Protein AF-A0A1F6XBP3-F1 (afdb_monomer_lite)

Organism: NCBI:txid1801783

pLDDT: mean 70.2, std 13.58, range [42.59, 96.44]

Foldseek 3Di:
DDPPPPPPPDPVVVVVVVVCVVVVVVVVVPPPPPPPPPPPDDPVLVVQCVVVVNPDPDSVVSVVVVVVVVVVVVVVVVCVVVVPPPPPPPDPPPPVPPDPPVPDD

Sequence (105 aa):
MDEGIKVGGNEEIEAALKEFKAKSAIEQLRPVVKTKVASDLPKMVQLVVKFSGGYIKDEKQANYVLFGLVILMFALTFFFLFKGSNKTKPLPIDLEHIDQRQFVR

Structure (mmCIF, N/CA/C/O backbone):
data_AF-A0A1F6XBP3-F1
#
_entry.id   AF-A0A1F6XBP3-F1
#
loop_
_atom_site.group_PDB
_atom_site.id
_atom_site.type_symbol
_atom_site.label_atom_id
_atom_site.label_alt_id
_atom_site.label_comp_id
_atom_site.label_asym_id
_atom_site.label_entity_id
_atom_site.label_seq_id
_atom_site.pdbx_PDB_ins_code
_atom_site.Cartn_x
_atom_site.Cartn_y
_atom_site.Cartn_z
_atom_site.occupancy
_atom_site.B_iso_or_equiv
_atom_site.auth_seq_id
_atom_site.auth_comp_id
_atom_site.auth_asym_id
_atom_site.auth_atom_id
_atom_site.pdbx_PDB_model_num
ATOM 1 N N . MET A 1 1 ? 6.485 -15.938 53.283 1.00 42.59 1 MET A N 1
ATOM 2 C CA . MET A 1 1 ? 5.309 -15.157 53.705 1.00 42.59 1 MET A CA 1
ATOM 3 C C . MET A 1 1 ? 4.347 -15.174 52.533 1.00 42.59 1 MET A C 1
ATOM 5 O O . MET A 1 1 ? 4.527 -14.379 51.624 1.00 42.59 1 MET A O 1
ATOM 9 N N . ASP A 1 2 ? 3.413 -16.125 52.516 1.00 51.22 2 ASP A N 1
ATOM 10 C CA . ASP A 1 2 ? 2.361 -16.227 51.497 1.00 51.22 2 ASP A CA 1
ATOM 11 C C . ASP A 1 2 ? 1.020 -15.998 52.190 1.00 51.22 2 ASP A C 1
ATOM 13 O O . ASP A 1 2 ? 0.338 -16.927 52.623 1.00 51.22 2 ASP A O 1
ATOM 17 N N . GLU A 1 3 ? 0.673 -14.727 52.364 1.00 53.50 3 GLU A N 1
ATOM 18 C CA . GLU A 1 3 ? -0.633 -14.332 52.879 1.00 53.50 3 GLU A CA 1
ATOM 19 C C . GLU A 1 3 ? -1.643 -14.360 51.729 1.00 53.50 3 GLU A C 1
ATOM 21 O O . GLU A 1 3 ? -1.977 -13.349 51.114 1.00 53.50 3 GLU A O 1
ATOM 26 N N . GLY A 1 4 ? -2.121 -15.562 51.405 1.00 59.03 4 GLY A N 1
ATOM 27 C CA . GLY A 1 4 ? -3.319 -15.722 50.593 1.00 59.03 4 GLY A CA 1
ATOM 28 C C . GLY A 1 4 ? -4.519 -15.186 51.371 1.00 59.03 4 GLY A C 1
ATOM 29 O O . GLY A 1 4 ? -4.999 -15.846 52.293 1.00 59.03 4 GLY A O 1
ATOM 30 N N . ILE A 1 5 ? -4.991 -13.987 51.018 1.00 65.31 5 ILE A N 1
ATOM 31 C CA . ILE A 1 5 ? -6.200 -13.385 51.592 1.00 65.31 5 ILE A CA 1
ATOM 32 C C . ILE A 1 5 ? -7.354 -14.386 51.420 1.00 65.31 5 ILE A C 1
ATOM 34 O O . ILE A 1 5 ? -7.748 -14.713 50.300 1.00 65.31 5 ILE A O 1
ATOM 38 N N . LYS A 1 6 ? -7.881 -14.923 52.529 1.00 62.75 6 LYS A N 1
ATOM 39 C CA . LYS A 1 6 ? -9.032 -15.837 52.519 1.00 62.75 6 LYS A CA 1
ATOM 40 C C . LYS A 1 6 ? -10.301 -15.039 52.223 1.00 62.75 6 LYS A C 1
ATOM 42 O O . LYS A 1 6 ? -10.899 -14.457 53.117 1.00 62.75 6 LYS A O 1
ATOM 47 N N . VAL A 1 7 ? -10.692 -15.025 50.952 1.00 60.72 7 VAL A N 1
ATOM 48 C CA . VAL A 1 7 ? -11.882 -14.324 50.430 1.00 60.72 7 VAL A CA 1
ATOM 49 C C . VAL A 1 7 ? -13.172 -15.173 50.523 1.00 60.72 7 VAL A C 1
ATOM 51 O O . VAL A 1 7 ? -14.267 -14.659 50.329 1.00 60.72 7 VAL A O 1
ATOM 54 N N . GLY A 1 8 ? -13.071 -16.467 50.847 1.00 59.88 8 GLY A N 1
ATOM 55 C CA . GLY A 1 8 ? -14.140 -17.467 50.662 1.00 59.88 8 GLY A CA 1
ATOM 56 C C . GLY A 1 8 ? -15.232 -17.549 51.736 1.00 59.88 8 GLY A C 1
ATOM 57 O O . GLY A 1 8 ? -15.584 -18.652 52.140 1.00 59.88 8 GLY A O 1
ATOM 58 N N . GLY A 1 9 ? -15.729 -16.422 52.245 1.00 64.62 9 GLY A N 1
ATOM 59 C CA . GLY A 1 9 ? -16.840 -16.409 53.215 1.00 64.62 9 GLY A CA 1
ATOM 60 C C . GLY A 1 9 ? -17.935 -15.386 52.924 1.00 64.62 9 GLY A C 1
ATOM 61 O O . GLY A 1 9 ? -18.956 -15.375 53.606 1.00 64.62 9 GLY A O 1
ATOM 62 N N . ASN A 1 10 ? -17.727 -14.527 51.924 1.00 72.81 10 ASN A N 1
ATOM 63 C CA . ASN A 1 10 ? -18.548 -13.347 51.700 1.00 72.81 10 ASN A CA 1
ATOM 64 C C . ASN A 1 10 ? -19.151 -13.455 50.297 1.00 72.81 10 ASN A C 1
ATOM 66 O O . ASN A 1 10 ? -18.467 -13.191 49.305 1.00 72.81 10 ASN A O 1
ATOM 70 N N . GLU A 1 11 ? -20.423 -13.844 50.217 1.00 78.75 11 GLU A N 1
ATOM 71 C CA . GLU A 1 11 ? -21.137 -14.090 48.953 1.00 78.75 11 GLU A CA 1
ATOM 72 C C . GLU A 1 11 ? -21.066 -12.887 47.994 1.00 78.75 11 GLU A C 1
ATOM 74 O O . GLU A 1 11 ? -20.911 -13.043 46.782 1.00 78.75 11 GLU A O 1
ATOM 79 N N . GLU A 1 12 ? -21.081 -11.672 48.543 1.00 79.06 12 GLU A N 1
ATOM 80 C CA . GLU A 1 12 ? -20.965 -10.423 47.787 1.00 79.06 12 GLU A CA 1
ATOM 81 C C . GLU A 1 12 ? -19.597 -10.255 47.104 1.00 79.06 12 GLU A C 1
ATOM 83 O O . GLU A 1 12 ? -19.523 -9.750 45.982 1.00 79.06 12 GLU A O 1
ATOM 88 N N . ILE A 1 13 ? -18.505 -10.702 47.736 1.00 82.12 13 ILE A N 1
ATOM 89 C CA . ILE A 1 13 ? -17.152 -10.571 47.171 1.00 82.12 13 ILE A CA 1
ATOM 90 C C . ILE A 1 13 ? -16.950 -11.590 46.051 1.00 82.12 13 ILE A C 1
ATOM 92 O O . ILE A 1 13 ? -16.340 -11.277 45.028 1.00 82.12 13 ILE A O 1
ATOM 96 N N . GLU A 1 14 ? -17.496 -12.794 46.202 1.00 81.38 14 GLU A N 1
ATOM 97 C CA . GLU A 1 14 ? -17.466 -13.804 45.145 1.00 81.38 14 GLU A CA 1
ATOM 98 C C . GLU A 1 14 ? -18.309 -13.379 43.938 1.00 81.38 14 GLU A C 1
ATOM 100 O O . GLU A 1 14 ? -17.869 -13.530 42.792 1.00 81.38 14 GLU A O 1
ATOM 105 N N . ALA A 1 15 ? -19.476 -12.772 44.182 1.00 86.44 15 ALA A N 1
ATOM 106 C CA . ALA A 1 15 ? -20.312 -12.185 43.142 1.00 86.44 15 ALA A CA 1
ATOM 107 C C . ALA A 1 15 ? -19.586 -11.045 42.409 1.00 86.44 15 ALA A C 1
ATOM 109 O O . ALA A 1 15 ? -19.507 -11.066 41.178 1.00 86.44 15 ALA A O 1
ATOM 110 N N . ALA A 1 16 ? -18.968 -10.116 43.145 1.00 83.81 16 ALA A N 1
ATOM 111 C CA . ALA A 1 16 ? -18.191 -9.018 42.573 1.00 83.81 16 ALA A CA 1
ATOM 112 C C . ALA A 1 16 ? -16.966 -9.517 41.786 1.00 83.81 16 ALA A C 1
ATOM 114 O O . ALA A 1 16 ? -16.682 -9.021 40.695 1.00 83.81 16 ALA A O 1
ATOM 115 N N . LEU A 1 17 ? -16.261 -10.541 42.279 1.00 82.56 17 LEU A N 1
ATOM 116 C CA . LEU A 1 17 ? -15.106 -11.126 41.595 1.00 82.56 17 LEU A CA 1
ATOM 117 C C . LEU A 1 17 ? -15.519 -11.847 40.305 1.00 82.56 17 LEU A C 1
ATOM 119 O O . LEU A 1 17 ? -14.817 -11.768 39.293 1.00 82.56 17 LEU A O 1
ATOM 123 N N . LYS A 1 18 ? -16.667 -12.532 40.317 1.00 84.75 18 LYS A N 1
ATOM 124 C CA . LYS A 1 18 ? -17.240 -13.190 39.138 1.00 84.75 18 LYS A CA 1
ATOM 125 C C . LYS A 1 18 ? -17.715 -12.170 38.105 1.00 84.75 18 LYS A C 1
ATOM 127 O O . LYS A 1 18 ? -17.417 -12.332 36.922 1.00 84.75 18 LYS A O 1
ATOM 132 N N . GLU A 1 19 ? -18.393 -11.108 38.535 1.00 83.19 19 GLU A N 1
ATOM 133 C CA . GLU A 1 19 ? -18.857 -10.034 37.654 1.00 83.19 19 GLU A CA 1
ATOM 134 C C . GLU A 1 19 ? -17.683 -9.246 37.055 1.00 83.19 19 GLU A C 1
ATOM 136 O O . GLU A 1 19 ? -17.676 -8.973 35.855 1.00 83.19 19 GLU A O 1
ATOM 141 N N . PHE A 1 20 ? -16.639 -8.969 37.841 1.00 84.56 20 PHE A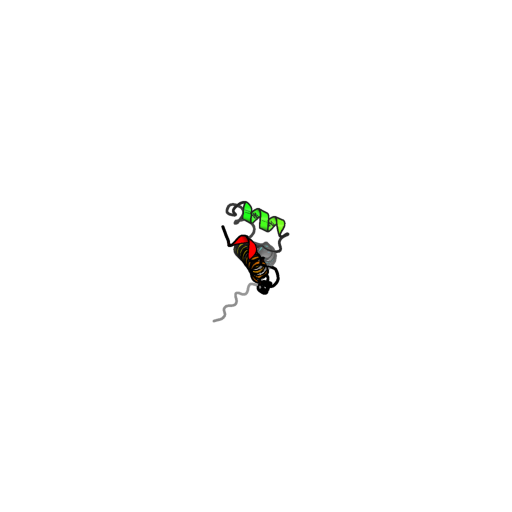 N 1
ATOM 142 C CA . PHE A 1 20 ? -15.420 -8.314 37.370 1.00 84.56 20 PHE A CA 1
ATOM 143 C C . PHE A 1 20 ? -14.653 -9.176 36.363 1.00 84.56 20 PHE A C 1
ATOM 145 O O . PHE A 1 20 ? -14.193 -8.667 35.343 1.00 84.56 20 PHE A O 1
ATOM 152 N N . LYS A 1 21 ? -14.551 -10.493 36.581 1.00 80.31 21 LYS A N 1
ATOM 153 C CA . LYS A 1 21 ? -13.945 -11.417 35.604 1.00 80.31 21 LYS A CA 1
ATOM 154 C C . LYS A 1 21 ? -14.772 -11.517 34.321 1.00 80.31 21 LYS A C 1
ATOM 156 O O . LYS A 1 21 ? -14.205 -11.477 33.234 1.00 80.31 21 LYS A O 1
ATOM 161 N N . ALA A 1 22 ? -16.099 -11.594 34.429 1.00 79.06 22 ALA A N 1
ATOM 162 C CA . ALA A 1 22 ? -16.986 -11.639 33.268 1.00 79.06 22 ALA A CA 1
ATOM 163 C C . ALA A 1 22 ? -16.932 -10.332 32.457 1.00 79.06 22 ALA A C 1
ATOM 165 O O . ALA A 1 22 ? -16.783 -10.373 31.238 1.00 79.06 22 ALA A O 1
ATOM 166 N N . LYS A 1 23 ? -16.987 -9.168 33.118 1.00 77.06 23 LYS A N 1
ATOM 167 C CA . LYS A 1 23 ? -16.891 -7.861 32.455 1.00 77.06 23 LYS A CA 1
ATOM 168 C C . LYS A 1 23 ? -15.494 -7.590 31.905 1.00 77.06 23 LYS A C 1
ATOM 170 O O . LYS A 1 23 ? -15.404 -7.147 30.771 1.00 77.06 23 LYS A O 1
ATOM 175 N N . SER A 1 24 ? -14.420 -7.922 32.625 1.00 73.44 24 SER A N 1
ATOM 176 C CA . SER A 1 24 ? -13.048 -7.718 32.132 1.00 73.44 24 SER A CA 1
ATOM 177 C C . SER A 1 24 ? -12.695 -8.636 30.961 1.00 73.44 24 SER A C 1
ATOM 179 O O . SER A 1 24 ? -12.056 -8.173 30.025 1.00 73.44 24 SER A O 1
ATOM 181 N N . ALA A 1 25 ? -13.173 -9.885 30.928 1.00 68.94 25 ALA A N 1
ATOM 182 C CA . ALA A 1 25 ? -13.015 -10.752 29.757 1.00 68.94 25 ALA A CA 1
ATOM 183 C C . ALA A 1 25 ? -13.787 -10.211 28.538 1.00 68.94 25 ALA A C 1
ATOM 185 O O . ALA A 1 25 ? -13.257 -10.189 27.429 1.00 68.94 25 ALA A O 1
ATOM 186 N N . ILE A 1 26 ? -15.014 -9.710 28.738 1.00 61.69 26 ILE A N 1
ATOM 187 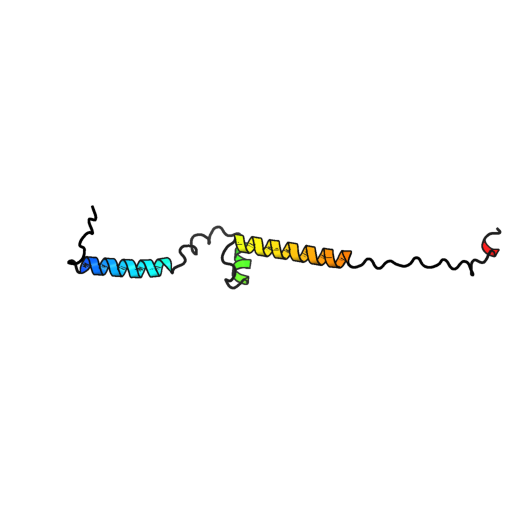C CA . ILE A 1 26 ? -15.823 -9.087 27.676 1.00 61.69 26 ILE A CA 1
ATOM 188 C C . ILE A 1 26 ? -15.214 -7.749 27.219 1.00 61.69 26 ILE A C 1
ATOM 190 O O . ILE A 1 26 ? -15.286 -7.412 26.040 1.00 61.69 26 ILE A O 1
ATOM 194 N N . GLU A 1 27 ? -14.590 -6.993 28.119 1.00 60.09 27 GLU A N 1
ATOM 195 C CA . GLU A 1 27 ? -13.969 -5.695 27.841 1.00 60.09 27 GLU A CA 1
ATOM 196 C C . GLU A 1 27 ? -12.548 -5.819 27.267 1.00 60.09 27 GLU A C 1
ATOM 198 O O . GLU A 1 27 ? -12.148 -4.970 26.482 1.00 60.09 27 GLU A O 1
ATOM 203 N N . GLN A 1 28 ? -11.831 -6.918 27.535 1.00 55.56 28 GLN A N 1
ATOM 204 C CA . GLN A 1 28 ? -10.597 -7.305 26.832 1.00 55.56 28 GLN A CA 1
ATOM 205 C C . GLN A 1 28 ? -10.869 -7.922 25.448 1.00 55.56 28 GLN A C 1
ATOM 207 O O . GLN A 1 28 ? -10.036 -7.811 24.550 1.00 55.56 28 GLN A O 1
ATOM 212 N N . LEU A 1 29 ? -12.043 -8.538 25.245 1.00 54.22 29 LEU A N 1
ATOM 213 C CA . LEU A 1 29 ? -12.542 -8.958 23.926 1.00 54.22 29 LEU A CA 1
ATOM 214 C C . LEU A 1 29 ? -13.129 -7.792 23.116 1.00 54.22 29 LEU A C 1
ATOM 216 O O . LEU A 1 29 ? -13.198 -7.864 21.886 1.00 54.22 29 LEU A O 1
ATOM 220 N N . ARG A 1 30 ? -13.532 -6.695 23.772 1.00 49.75 30 ARG A N 1
ATOM 221 C CA . ARG A 1 30 ? -13.764 -5.427 23.080 1.00 49.75 30 ARG A CA 1
ATOM 222 C C . ARG A 1 30 ? -12.397 -4.892 22.664 1.00 49.75 30 ARG A C 1
ATOM 224 O O . ARG A 1 30 ? -11.521 -4.735 23.505 1.00 49.75 30 ARG A O 1
ATOM 231 N N . PRO A 1 31 ? -12.176 -4.583 21.381 1.00 49.22 31 PRO A N 1
ATOM 232 C CA . PRO A 1 31 ? -10.938 -3.954 20.971 1.00 49.22 31 PRO A CA 1
ATOM 23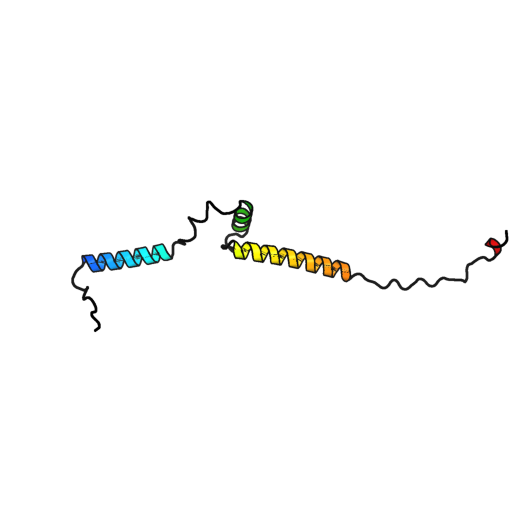3 C C . PRO A 1 31 ? -10.902 -2.548 21.582 1.00 49.22 31 PRO A C 1
ATOM 235 O O . PRO A 1 31 ? -11.413 -1.598 20.993 1.00 49.22 31 PRO A O 1
ATOM 238 N N . VAL A 1 32 ? -10.258 -2.402 22.742 1.00 49.50 32 VAL A N 1
ATOM 239 C CA . VAL A 1 32 ? -9.964 -1.116 23.408 1.00 49.50 32 VAL A CA 1
ATOM 240 C C . VAL A 1 32 ? -9.071 -0.212 22.531 1.00 49.50 32 VAL A C 1
ATOM 242 O O . VAL A 1 32 ? -8.828 0.947 22.844 1.00 49.50 32 VAL A O 1
ATOM 245 N N . VAL A 1 33 ? -8.663 -0.682 21.349 1.00 48.91 33 VAL A N 1
ATOM 246 C CA . VAL A 1 33 ? -7.961 0.103 20.326 1.00 48.91 33 VAL A CA 1
ATOM 247 C C . VAL A 1 33 ? -8.908 0.796 19.327 1.00 48.91 33 VAL A C 1
ATOM 249 O O . VAL A 1 33 ? -8.486 1.713 18.629 1.00 48.91 33 VAL A O 1
ATOM 252 N N . LYS A 1 34 ? -10.201 0.448 19.231 1.00 50.09 34 LYS A N 1
ATOM 253 C CA . LYS A 1 34 ? -11.011 0.876 18.066 1.00 50.09 34 LYS A CA 1
ATOM 254 C C . LYS A 1 34 ? -11.791 2.192 18.194 1.00 50.09 34 LYS A C 1
ATOM 256 O O . LYS A 1 34 ? -12.575 2.489 17.296 1.00 50.09 34 LYS A O 1
ATOM 261 N N . THR A 1 35 ? -11.581 3.001 19.236 1.00 44.12 35 THR A N 1
ATOM 262 C CA . THR A 1 35 ? -12.409 4.220 19.411 1.00 44.12 35 THR A CA 1
ATOM 263 C C . THR A 1 35 ? -11.655 5.505 19.754 1.00 44.12 35 THR A C 1
ATOM 265 O O . THR A 1 35 ? -12.235 6.578 19.635 1.00 44.12 35 THR A O 1
ATOM 268 N N . LYS A 1 36 ? -10.359 5.460 20.091 1.00 43.00 36 LYS A N 1
ATOM 269 C CA . LYS A 1 36 ? -9.537 6.687 20.203 1.00 43.00 36 LYS A CA 1
ATOM 270 C C . LYS A 1 36 ? -8.744 7.025 18.943 1.00 43.00 36 LYS A C 1
ATOM 272 O O . LYS A 1 36 ? -8.232 8.127 18.837 1.00 43.00 36 LYS A O 1
ATOM 277 N N . VAL A 1 37 ? -8.707 6.120 17.968 1.00 48.59 37 VAL A N 1
ATOM 278 C CA . VAL A 1 37 ? -8.047 6.323 16.672 1.00 48.59 37 VAL A CA 1
ATOM 279 C C . VAL A 1 37 ? -9.114 6.499 15.589 1.00 48.59 37 VAL A C 1
ATOM 281 O O . VAL A 1 37 ? -9.128 5.800 14.592 1.00 48.59 37 VAL A O 1
ATOM 284 N N . ALA A 1 38 ? -10.115 7.345 15.818 1.00 49.22 38 ALA A N 1
ATOM 285 C CA . ALA A 1 38 ? -11.080 7.726 14.778 1.00 49.22 38 ALA A CA 1
ATOM 286 C C . ALA A 1 38 ? -10.950 9.207 14.398 1.00 49.22 38 ALA A C 1
ATOM 288 O O . ALA A 1 38 ? -11.394 9.592 13.320 1.00 49.22 38 ALA A O 1
ATOM 289 N N . SER A 1 39 ? -10.313 10.018 15.249 1.00 51.44 39 SER A N 1
ATOM 290 C CA . SER A 1 39 ? -10.107 11.450 15.023 1.00 51.44 39 SER A CA 1
ATOM 291 C C . SER A 1 39 ? -8.789 11.796 14.326 1.00 51.44 39 SER A C 1
ATOM 293 O O . SER A 1 39 ? -8.717 12.872 13.748 1.00 51.44 39 SER A O 1
ATOM 295 N N . ASP A 1 40 ? -7.791 10.900 14.331 1.00 56.59 40 ASP A N 1
ATOM 296 C CA . ASP A 1 40 ? -6.434 11.196 13.829 1.00 56.59 40 ASP A CA 1
ATOM 297 C C . ASP A 1 40 ? -6.021 10.437 12.556 1.00 56.59 40 ASP A C 1
ATOM 299 O O . ASP A 1 40 ? -4.902 10.617 12.082 1.00 56.59 40 ASP A O 1
ATOM 303 N N . LEU A 1 41 ? -6.886 9.609 11.950 1.00 60.84 41 LEU A N 1
ATOM 304 C CA . LEU A 1 41 ? -6.520 8.985 10.671 1.00 60.84 41 LEU A CA 1
ATOM 305 C C . LEU A 1 41 ? -6.700 9.966 9.504 1.00 60.84 41 LEU A C 1
ATOM 307 O O . LEU A 1 41 ? -7.809 10.471 9.294 1.00 60.84 41 LEU A O 1
ATOM 311 N N . PRO A 1 42 ? -5.676 10.149 8.652 1.00 70.62 42 PRO A N 1
ATOM 312 C CA . PRO A 1 42 ? -5.833 10.820 7.370 1.00 70.62 42 PRO A CA 1
ATOM 313 C C . PRO A 1 42 ? -6.903 10.112 6.525 1.00 70.62 42 PRO A C 1
ATOM 315 O O . PRO A 1 42 ? -6.903 8.884 6.397 1.00 70.62 42 PRO A O 1
ATOM 318 N N . LYS A 1 43 ? -7.804 10.883 5.899 1.00 73.81 43 LYS A N 1
ATOM 319 C CA . LYS A 1 43 ? -8.961 10.379 5.124 1.00 73.81 43 LYS A CA 1
ATOM 320 C C . LYS A 1 43 ? -8.621 9.274 4.114 1.00 73.81 43 LYS A C 1
ATOM 322 O O . LYS A 1 43 ? -9.437 8.384 3.894 1.00 73.81 43 LYS A O 1
ATOM 327 N N . MET A 1 44 ? -7.428 9.310 3.517 1.00 68.62 44 MET A N 1
ATOM 328 C CA . MET A 1 44 ? -6.983 8.293 2.556 1.00 68.62 44 MET A CA 1
ATOM 329 C C . MET A 1 44 ? -6.726 6.934 3.215 1.00 68.62 44 MET A C 1
ATOM 331 O O . MET A 1 44 ? -7.162 5.909 2.697 1.00 68.62 44 MET A O 1
ATOM 335 N N . VAL A 1 45 ? -6.095 6.919 4.391 1.00 65.38 45 VAL A N 1
ATOM 336 C CA . VAL A 1 45 ? -5.799 5.689 5.143 1.00 65.38 45 VAL A CA 1
ATOM 337 C C . VAL A 1 45 ? -7.100 5.018 5.582 1.00 65.38 45 VAL A C 1
ATOM 339 O O . VAL A 1 45 ? -7.270 3.809 5.436 1.00 65.38 45 VAL A O 1
ATOM 342 N N . GLN A 1 46 ? -8.071 5.813 6.034 1.00 64.88 46 GLN A N 1
ATOM 343 C CA . GLN A 1 46 ? -9.386 5.313 6.432 1.00 64.88 46 GLN A CA 1
ATOM 344 C C . GLN A 1 46 ? -10.146 4.653 5.266 1.00 64.88 46 GLN A C 1
ATOM 346 O O . GLN A 1 46 ? -10.876 3.679 5.467 1.00 64.88 46 GLN A O 1
ATOM 351 N N . LEU A 1 47 ? -9.956 5.155 4.044 1.00 72.44 47 LEU A N 1
ATOM 352 C CA . LEU A 1 47 ? -10.565 4.610 2.833 1.00 72.44 47 LEU A CA 1
ATOM 353 C C . LEU A 1 47 ? -9.960 3.254 2.459 1.00 72.44 47 LEU A C 1
ATOM 355 O O . LEU A 1 47 ? -10.704 2.316 2.188 1.00 72.44 47 LEU A O 1
ATOM 359 N N . VAL A 1 48 ? -8.634 3.124 2.531 1.00 67.00 48 VAL A N 1
ATOM 360 C CA . VAL A 1 48 ? -7.924 1.863 2.261 1.00 67.00 48 VAL A CA 1
ATOM 361 C C . VAL A 1 48 ? -8.289 0.794 3.292 1.00 67.00 48 VAL A C 1
ATOM 363 O O . VAL A 1 48 ? -8.566 -0.344 2.920 1.00 67.00 48 VAL A O 1
ATOM 366 N N . VAL A 1 49 ? -8.391 1.157 4.574 1.00 64.94 49 VAL A N 1
ATOM 367 C CA . VAL A 1 49 ? -8.830 0.235 5.638 1.00 64.94 49 VAL A CA 1
ATOM 368 C C . VAL A 1 49 ? -10.269 -0.242 5.411 1.00 64.94 49 VAL A C 1
ATOM 370 O O . VAL A 1 49 ? -10.558 -1.429 5.576 1.00 64.94 49 VAL A O 1
ATOM 373 N N . LYS A 1 50 ? -11.177 0.652 4.989 1.00 68.19 50 LYS A N 1
ATOM 374 C CA . LYS A 1 50 ? -12.552 0.275 4.619 1.00 68.19 50 LYS A CA 1
ATOM 375 C C . LYS A 1 50 ? -12.588 -0.641 3.397 1.00 68.19 50 LYS A C 1
ATOM 377 O O . LYS A 1 50 ? -13.311 -1.633 3.412 1.00 68.19 50 LYS A O 1
ATOM 382 N N . PHE A 1 51 ? -11.812 -0.328 2.362 1.00 67.88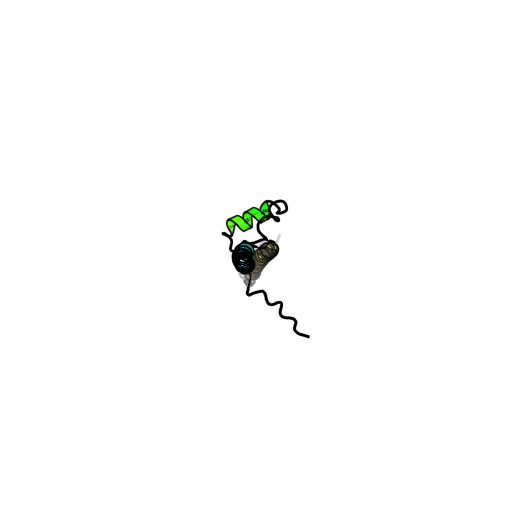 51 PHE A N 1
ATOM 383 C CA . PHE A 1 51 ? -11.793 -1.099 1.118 1.00 67.88 51 PHE A CA 1
ATOM 384 C C . PHE A 1 51 ? -11.119 -2.469 1.291 1.00 67.88 51 PHE A C 1
ATOM 386 O O . PHE A 1 51 ? -11.504 -3.436 0.645 1.00 67.88 51 PHE A O 1
ATOM 393 N N . SER A 1 52 ? -10.180 -2.586 2.235 1.00 63.94 52 SER A N 1
ATOM 394 C CA . SER A 1 52 ? -9.512 -3.839 2.605 1.00 63.94 52 SER A CA 1
ATOM 395 C C . SER A 1 52 ? -10.423 -4.834 3.351 1.00 63.94 52 SER A C 1
ATOM 397 O O . SER A 1 52 ? -9.956 -5.910 3.729 1.00 63.94 52 SER A O 1
ATOM 399 N N . GLY A 1 53 ? -11.690 -4.497 3.629 1.00 62.03 53 GLY A N 1
ATOM 400 C CA . GLY A 1 53 ? -12.647 -5.409 4.272 1.00 62.03 53 GLY A CA 1
ATOM 401 C C . GLY A 1 53 ? -12.269 -5.838 5.697 1.00 62.03 53 GLY A C 1
ATOM 402 O O . GLY A 1 53 ? -12.795 -6.822 6.206 1.00 62.03 53 GLY A O 1
ATOM 403 N N . GLY A 1 54 ? -11.350 -5.122 6.357 1.00 62.84 54 GLY A N 1
ATOM 404 C CA . GLY A 1 54 ? -10.872 -5.451 7.704 1.00 62.84 54 GLY A CA 1
ATOM 405 C C . GLY A 1 54 ? -9.688 -6.425 7.781 1.00 62.84 54 GLY A C 1
ATOM 406 O O . GLY A 1 54 ? -9.325 -6.799 8.898 1.00 62.84 54 GLY A O 1
ATOM 407 N N . TYR A 1 55 ? -9.068 -6.796 6.652 1.00 58.59 55 TYR A N 1
ATOM 408 C CA . TYR A 1 55 ? -7.825 -7.588 6.629 1.00 58.59 55 TYR A CA 1
ATOM 409 C C . TYR A 1 55 ? -6.593 -6.800 7.102 1.00 58.59 55 TYR A C 1
ATOM 411 O O . TYR A 1 55 ? -5.655 -7.390 7.628 1.00 58.59 55 TYR A O 1
ATOM 419 N N . ILE A 1 56 ? -6.605 -5.471 6.960 1.00 58.91 56 ILE A N 1
ATOM 420 C CA . ILE A 1 56 ? -5.509 -4.588 7.368 1.00 58.91 56 ILE A CA 1
ATOM 421 C C . ILE A 1 56 ? -6.062 -3.618 8.416 1.00 58.91 56 ILE A C 1
ATOM 423 O O . ILE A 1 56 ? -6.784 -2.676 8.090 1.00 58.91 56 ILE A O 1
ATOM 427 N N . LYS A 1 57 ? -5.791 -3.904 9.694 1.00 64.44 57 LYS A N 1
ATOM 428 C CA . LYS A 1 57 ? -6.290 -3.122 10.842 1.00 64.44 57 LYS A CA 1
ATOM 429 C C . LYS A 1 57 ? -5.306 -2.056 11.325 1.00 64.44 57 LYS A C 1
ATOM 431 O O . LYS A 1 57 ? -5.735 -1.134 12.011 1.00 64.44 57 LYS A O 1
ATOM 436 N N . ASP A 1 58 ? -4.039 -2.151 10.926 1.00 67.56 58 ASP A N 1
ATOM 437 C CA . ASP A 1 58 ? -2.967 -1.269 11.385 1.00 67.56 58 ASP A CA 1
ATOM 438 C C . ASP A 1 58 ? -2.447 -0.368 10.259 1.00 67.56 58 ASP A C 1
ATOM 440 O O . ASP A 1 58 ? -2.052 -0.832 9.188 1.00 67.56 58 ASP A O 1
ATOM 444 N N . GLU A 1 59 ? -2.389 0.938 10.527 1.00 63.44 59 GLU A N 1
ATOM 445 C CA . GLU A 1 59 ? -1.888 1.967 9.603 1.00 63.44 59 GLU A CA 1
ATOM 446 C C . GLU A 1 59 ? -0.463 1.669 9.114 1.00 63.44 59 GLU A C 1
ATOM 448 O O . GLU A 1 59 ? -0.156 1.824 7.931 1.00 63.44 59 GLU A O 1
ATOM 453 N N . LYS A 1 60 ? 0.399 1.159 10.004 1.00 74.19 60 LYS A N 1
ATOM 454 C CA . LYS A 1 60 ? 1.760 0.757 9.632 1.00 74.19 60 LYS A CA 1
ATOM 455 C C . LYS A 1 60 ? 1.738 -0.364 8.593 1.00 74.19 60 LYS A C 1
ATOM 457 O O . LYS A 1 60 ? 2.445 -0.262 7.596 1.00 74.19 60 LYS A O 1
ATOM 462 N N . GLN A 1 61 ? 0.905 -1.393 8.777 1.00 71.75 61 GLN A N 1
ATOM 463 C CA . GLN A 1 61 ? 0.780 -2.485 7.805 1.00 71.75 61 GLN A CA 1
ATOM 464 C C . GLN A 1 61 ? 0.230 -1.995 6.468 1.00 71.75 61 GLN A C 1
ATOM 466 O O . GLN A 1 61 ? 0.768 -2.373 5.432 1.00 71.75 61 GLN A O 1
ATOM 471 N N . ALA A 1 62 ? -0.781 -1.121 6.476 1.00 76.25 62 ALA A N 1
ATOM 472 C CA . ALA A 1 62 ? -1.314 -0.542 5.245 1.00 76.25 62 ALA A CA 1
ATOM 473 C C . ALA A 1 62 ? -0.225 0.190 4.450 1.00 76.25 62 ALA A C 1
ATOM 475 O O . ALA A 1 62 ? -0.114 -0.002 3.239 1.00 76.25 62 ALA A O 1
ATOM 476 N N . ASN A 1 63 ? 0.622 0.966 5.132 1.00 80.56 63 ASN A N 1
ATOM 477 C CA . ASN A 1 63 ? 1.709 1.685 4.480 1.00 80.56 63 ASN A CA 1
ATOM 478 C C . ASN A 1 63 ? 2.783 0.737 3.918 1.00 80.56 63 ASN A C 1
ATOM 480 O O . ASN A 1 63 ? 3.221 0.926 2.789 1.00 80.56 63 ASN A O 1
ATOM 484 N N . TYR A 1 64 ? 3.164 -0.324 4.643 1.00 86.81 64 TYR A N 1
ATOM 485 C CA . TYR A 1 64 ? 4.111 -1.327 4.130 1.00 86.81 64 TYR A CA 1
ATOM 486 C C . TYR A 1 64 ? 3.557 -2.108 2.936 1.00 86.81 64 TYR A C 1
ATOM 488 O O . TYR A 1 64 ? 4.287 -2.348 1.978 1.00 86.81 64 TYR A O 1
ATOM 496 N N . VAL A 1 65 ? 2.274 -2.478 2.964 1.00 86.06 65 VAL A N 1
ATOM 497 C CA . VAL A 1 65 ? 1.613 -3.170 1.847 1.00 86.06 65 VAL A CA 1
ATOM 498 C C . VAL A 1 65 ? 1.557 -2.264 0.619 1.00 86.06 65 VAL A C 1
ATOM 500 O O . VAL A 1 65 ? 1.896 -2.704 -0.478 1.00 86.06 65 VAL A O 1
ATOM 503 N N . LEU A 1 66 ? 1.198 -0.989 0.799 1.00 86.56 66 LEU A N 1
ATOM 504 C CA . LEU A 1 66 ? 1.185 -0.011 -0.288 1.00 86.56 66 LEU A CA 1
ATOM 505 C C . LEU A 1 66 ? 2.590 0.192 -0.867 1.00 86.56 66 LEU A C 1
ATOM 507 O O . LEU A 1 66 ? 2.767 0.167 -2.083 1.00 86.56 66 LEU A O 1
ATOM 511 N N . PHE A 1 67 ? 3.598 0.327 -0.006 1.00 91.50 67 PHE A N 1
ATOM 512 C CA . PHE A 1 67 ? 4.986 0.488 -0.430 1.00 91.50 67 PHE A CA 1
ATOM 513 C C . PHE A 1 67 ? 5.506 -0.756 -1.168 1.00 91.50 67 PHE A C 1
ATOM 515 O O . PHE A 1 67 ? 6.142 -0.637 -2.213 1.00 91.50 67 PHE A O 1
ATOM 522 N N . GLY A 1 68 ? 5.171 -1.955 -0.682 1.00 92.88 68 GLY A N 1
ATOM 523 C CA . GLY A 1 68 ? 5.498 -3.222 -1.336 1.00 92.88 68 GLY A CA 1
ATOM 524 C C . GLY A 1 68 ? 4.846 -3.364 -2.713 1.00 92.88 68 GLY A C 1
ATOM 525 O O . GLY A 1 68 ? 5.512 -3.772 -3.663 1.00 92.88 68 GLY A O 1
ATOM 526 N N . LEU A 1 69 ? 3.578 -2.961 -2.850 1.00 92.50 69 LEU A N 1
ATOM 527 C CA . LEU A 1 69 ? 2.873 -2.939 -4.134 1.00 92.50 69 LEU A CA 1
ATOM 528 C C . LEU A 1 69 ? 3.557 -1.994 -5.131 1.00 92.50 69 LEU A C 1
ATOM 530 O O . LEU A 1 69 ? 3.770 -2.368 -6.283 1.00 92.50 69 LEU A O 1
ATOM 534 N N . VAL A 1 70 ? 3.927 -0.789 -4.690 1.00 95.50 70 VAL A N 1
ATOM 535 C CA . VAL A 1 70 ? 4.621 0.196 -5.533 1.00 95.50 70 VAL A CA 1
ATOM 536 C C . VAL A 1 70 ? 5.965 -0.354 -6.008 1.00 95.50 70 VAL A C 1
ATOM 538 O O . VAL A 1 70 ? 6.235 -0.341 -7.208 1.00 95.50 70 VAL A O 1
ATOM 541 N N . ILE A 1 71 ? 6.783 -0.898 -5.100 1.00 96.44 71 ILE A N 1
ATOM 542 C CA . ILE A 1 71 ? 8.073 -1.508 -5.458 1.00 96.44 71 ILE A CA 1
ATOM 543 C C . ILE A 1 71 ? 7.875 -2.645 -6.463 1.00 96.44 71 ILE A C 1
ATOM 545 O O . ILE A 1 71 ? 8.605 -2.723 -7.450 1.00 96.44 71 ILE A O 1
ATOM 549 N N . LEU A 1 72 ? 6.875 -3.505 -6.253 1.00 95.62 72 LEU A N 1
ATOM 550 C CA . LEU A 1 72 ? 6.579 -4.615 -7.155 1.00 95.62 72 LEU A CA 1
ATOM 551 C C . LEU A 1 72 ? 6.200 -4.124 -8.561 1.00 95.62 72 LEU A C 1
ATOM 553 O O . LEU A 1 72 ? 6.702 -4.654 -9.550 1.00 95.62 72 LEU A O 1
ATOM 557 N N . MET A 1 73 ? 5.363 -3.088 -8.665 1.00 95.25 73 MET A N 1
ATOM 558 C CA . MET A 1 73 ? 4.988 -2.479 -9.949 1.00 95.25 73 MET A CA 1
ATOM 559 C C . MET A 1 73 ? 6.194 -1.880 -10.679 1.00 95.25 73 MET A C 1
ATOM 561 O O . MET A 1 73 ? 6.345 -2.073 -11.889 1.00 95.25 73 MET A O 1
ATOM 565 N N . PHE A 1 74 ? 7.085 -1.200 -9.954 1.00 95.31 74 PHE A N 1
ATOM 566 C CA . PHE A 1 74 ? 8.333 -0.689 -10.519 1.00 95.31 74 PHE A CA 1
ATOM 567 C C . PHE A 1 74 ? 9.252 -1.820 -10.984 1.00 95.31 74 PHE A C 1
ATOM 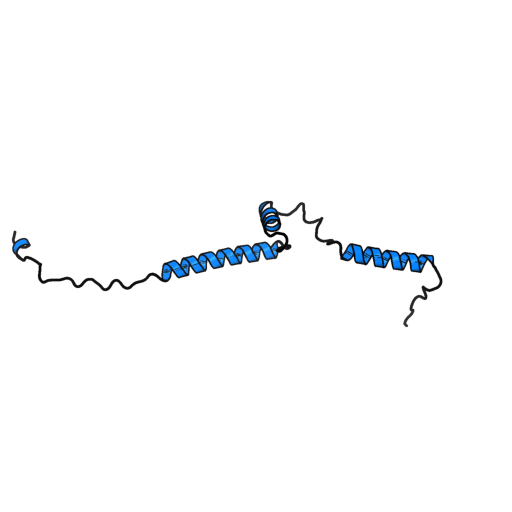569 O O . PHE A 1 74 ? 9.767 -1.755 -12.097 1.00 95.31 74 PHE A O 1
ATOM 576 N N . ALA A 1 75 ? 9.420 -2.876 -10.183 1.00 94.31 75 ALA A N 1
ATOM 577 C CA . ALA A 1 75 ? 10.248 -4.027 -10.534 1.00 94.31 75 ALA A CA 1
ATOM 578 C C . ALA A 1 75 ? 9.734 -4.736 -11.795 1.00 94.31 75 ALA A C 1
ATOM 580 O O . ALA A 1 75 ? 10.525 -5.061 -12.677 1.00 94.31 75 ALA A O 1
ATOM 581 N N . LEU A 1 76 ? 8.416 -4.920 -11.919 1.00 93.56 76 LEU A N 1
ATOM 582 C CA . LEU A 1 76 ? 7.794 -5.467 -13.125 1.00 93.56 76 LEU A CA 1
ATOM 583 C C . LEU A 1 76 ? 8.026 -4.555 -14.330 1.00 93.56 76 LEU A C 1
ATOM 585 O O . LEU A 1 76 ? 8.481 -5.022 -15.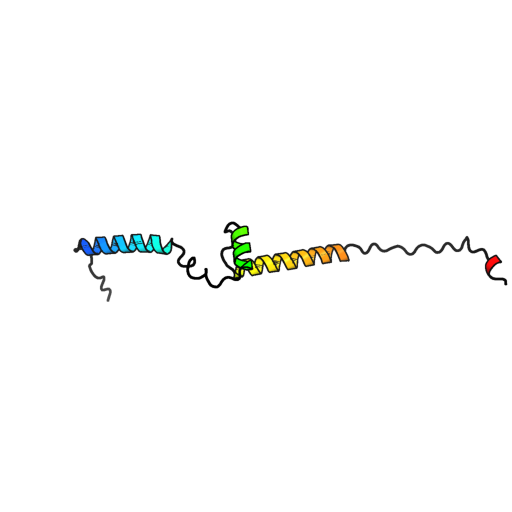367 1.00 93.56 76 LEU A O 1
ATOM 589 N N . THR A 1 77 ? 7.781 -3.254 -14.187 1.00 92.38 77 THR A N 1
ATOM 590 C CA . THR A 1 77 ? 8.006 -2.274 -15.260 1.00 92.38 77 THR A CA 1
ATOM 591 C C . THR A 1 77 ? 9.459 -2.299 -15.734 1.00 92.38 77 THR A C 1
ATOM 593 O O . THR A 1 77 ? 9.721 -2.389 -16.931 1.00 92.38 77 THR A O 1
ATOM 596 N N . PHE A 1 78 ? 10.410 -2.303 -14.798 1.00 92.12 78 PHE A N 1
ATOM 597 C CA . PHE A 1 78 ? 11.837 -2.373 -15.090 1.00 92.12 78 PHE A CA 1
ATOM 598 C C . PHE A 1 78 ? 12.206 -3.699 -15.763 1.00 92.12 78 PHE A C 1
ATOM 600 O O . PHE A 1 78 ? 12.879 -3.712 -16.790 1.00 92.12 78 PHE A O 1
ATOM 607 N N . PHE A 1 79 ? 11.707 -4.820 -15.242 1.00 89.44 79 PHE A N 1
ATOM 608 C CA . PHE A 1 79 ? 11.920 -6.136 -15.834 1.00 89.44 79 PHE A CA 1
ATOM 609 C C . PHE A 1 79 ? 11.397 -6.204 -17.274 1.00 89.44 79 PHE A C 1
ATOM 611 O O . PHE A 1 79 ? 12.109 -6.672 -18.157 1.00 89.44 79 PHE A O 1
ATOM 618 N N . PHE A 1 80 ? 10.190 -5.705 -17.541 1.00 88.12 80 PHE A N 1
ATOM 619 C CA . PHE A 1 80 ? 9.618 -5.684 -18.888 1.00 88.12 80 PHE A CA 1
ATOM 620 C C . PHE A 1 80 ? 10.370 -4.740 -19.837 1.00 88.12 80 PHE A C 1
ATOM 622 O O . PHE A 1 80 ? 10.619 -5.124 -20.978 1.00 88.12 80 PHE A O 1
ATOM 629 N N . LEU A 1 81 ? 10.782 -3.555 -19.375 1.00 84.31 81 LEU A N 1
ATOM 630 C CA . LEU A 1 81 ? 11.554 -2.596 -20.176 1.00 84.31 81 LEU A CA 1
ATOM 631 C C . LEU A 1 81 ? 12.936 -3.138 -20.569 1.00 84.31 81 LEU A C 1
ATOM 633 O O . LEU A 1 81 ? 13.346 -3.002 -21.718 1.00 84.31 81 LEU A O 1
ATOM 637 N N . PHE A 1 82 ? 13.648 -3.786 -19.645 1.00 77.81 82 PHE A N 1
ATOM 638 C CA . PHE A 1 82 ? 15.011 -4.275 -19.894 1.00 77.81 82 PHE A CA 1
ATOM 639 C C . PHE A 1 82 ? 15.070 -5.679 -20.513 1.00 77.81 82 PHE A C 1
ATOM 641 O O . PHE A 1 82 ? 16.099 -6.067 -21.067 1.00 77.81 82 PHE A O 1
ATOM 648 N N . LYS A 1 83 ? 13.969 -6.438 -20.494 1.00 72.50 83 LYS A N 1
ATOM 649 C CA . LYS A 1 83 ? 13.863 -7.753 -21.152 1.00 72.50 83 LYS A CA 1
ATOM 650 C C . LYS A 1 83 ? 13.835 -7.666 -22.687 1.00 72.50 83 LYS A C 1
ATOM 652 O O . LYS A 1 83 ? 13.999 -8.683 -23.355 1.00 72.50 83 LYS A O 1
ATOM 657 N N . GLY A 1 84 ? 13.668 -6.471 -23.255 1.00 66.81 84 GLY A N 1
ATOM 658 C CA . GLY A 1 84 ? 13.600 -6.230 -24.696 1.00 66.81 84 GLY A CA 1
ATOM 659 C C . GLY A 1 84 ? 14.861 -5.607 -25.296 1.00 66.81 84 GLY A C 1
ATOM 660 O O . GLY A 1 84 ? 14.781 -4.528 -25.866 1.00 66.81 84 GLY A O 1
ATOM 661 N N . SER A 1 85 ? 16.016 -6.276 -25.228 1.00 66.00 85 SER A N 1
ATOM 662 C CA . SER A 1 85 ? 17.154 -5.965 -26.113 1.00 66.00 85 SER A CA 1
ATOM 663 C C . SER A 1 85 ? 17.408 -7.130 -27.063 1.00 66.00 85 SER A C 1
ATOM 665 O O . SER A 1 85 ? 18.377 -7.883 -26.966 1.00 66.00 85 SER A O 1
ATOM 667 N N . ASN A 1 86 ? 16.498 -7.291 -28.023 1.00 68.25 86 ASN A N 1
ATOM 668 C CA . ASN A 1 86 ? 16.780 -8.121 -29.182 1.00 68.25 86 ASN A CA 1
ATOM 669 C C . ASN A 1 86 ? 17.928 -7.441 -29.924 1.00 68.25 86 ASN A C 1
ATOM 671 O O . ASN A 1 86 ? 17.751 -6.345 -30.452 1.00 68.25 86 ASN A O 1
ATOM 675 N N . LYS A 1 87 ? 19.110 -8.066 -29.927 1.00 65.56 87 LYS A N 1
ATOM 676 C CA . LYS A 1 87 ? 20.227 -7.634 -30.766 1.00 65.56 87 LYS A CA 1
ATOM 677 C C . LYS A 1 87 ? 19.721 -7.608 -32.204 1.00 65.56 87 LYS A C 1
ATOM 679 O O . LYS A 1 87 ? 19.605 -8.658 -32.837 1.00 65.56 87 LYS A O 1
ATOM 684 N N . THR A 1 88 ? 19.392 -6.424 -32.710 1.00 64.31 88 THR A N 1
ATOM 685 C CA . THR A 1 88 ? 19.233 -6.207 -34.140 1.00 64.31 88 THR A CA 1
ATOM 686 C C . THR A 1 88 ? 20.582 -6.551 -34.734 1.00 64.31 88 THR A C 1
ATOM 688 O O . THR A 1 88 ? 21.559 -5.824 -34.542 1.00 64.31 88 THR A O 1
ATOM 691 N N . LYS A 1 89 ? 20.667 -7.729 -35.358 1.00 69.25 89 LYS A N 1
ATOM 692 C CA . LYS A 1 89 ? 21.821 -8.085 -36.174 1.00 69.25 89 LYS A CA 1
ATOM 693 C C . LYS A 1 89 ? 22.003 -6.916 -37.146 1.00 69.25 89 LYS A C 1
ATOM 695 O O . LYS A 1 89 ? 21.006 -6.547 -37.774 1.00 69.25 89 LYS A O 1
ATOM 700 N N . PRO A 1 90 ? 23.186 -6.283 -37.211 1.00 70.88 90 PRO A N 1
ATOM 701 C CA . PRO A 1 90 ? 23.401 -5.226 -38.184 1.00 70.88 90 PRO A CA 1
ATOM 702 C C . PRO A 1 90 ? 23.055 -5.805 -39.554 1.00 70.88 90 PRO A C 1
ATOM 704 O O . PRO A 1 90 ? 23.515 -6.896 -39.898 1.00 70.88 90 PRO A O 1
ATOM 707 N N . LEU A 1 91 ? 22.157 -5.126 -40.269 1.00 70.38 91 LEU A N 1
ATOM 708 C CA . LEU A 1 91 ? 21.816 -5.486 -41.639 1.00 70.38 91 LEU A CA 1
ATOM 709 C C . LEU A 1 91 ? 23.134 -5.544 -42.427 1.00 70.38 91 LEU A C 1
ATOM 711 O O . LEU A 1 91 ? 23.917 -4.593 -42.323 1.00 70.38 91 LEU A O 1
ATOM 715 N N . PRO A 1 92 ? 23.428 -6.636 -43.154 1.00 69.56 92 PRO A N 1
ATOM 716 C CA . PRO A 1 92 ? 24.565 -6.632 -44.057 1.00 69.56 92 PRO A CA 1
ATOM 717 C C . PRO A 1 92 ? 24.323 -5.516 -45.074 1.00 69.56 92 PRO A C 1
ATOM 719 O O . PRO A 1 92 ? 23.279 -5.473 -45.722 1.00 69.56 92 PRO A O 1
ATOM 722 N N . ILE A 1 93 ? 25.254 -4.566 -45.152 1.00 67.38 93 ILE A N 1
ATOM 723 C CA . ILE A 1 93 ? 25.276 -3.587 -46.236 1.00 67.38 93 ILE A CA 1
ATOM 724 C C . ILE A 1 93 ? 25.529 -4.412 -47.493 1.00 67.38 93 ILE A C 1
ATOM 726 O O . ILE A 1 93 ? 26.621 -4.953 -47.657 1.00 67.38 93 ILE A O 1
ATOM 730 N N . ASP A 1 94 ? 24.509 -4.575 -48.326 1.00 68.19 94 ASP A N 1
ATOM 731 C CA . ASP A 1 94 ? 24.644 -5.301 -49.579 1.00 68.19 94 ASP A CA 1
ATOM 732 C C . ASP A 1 94 ? 25.298 -4.358 -50.597 1.00 68.19 94 ASP A C 1
ATOM 734 O O . ASP A 1 94 ? 24.649 -3.517 -51.221 1.00 68.19 94 ASP A O 1
ATOM 738 N N . LEU A 1 95 ? 26.632 -4.421 -50.684 1.00 69.38 95 LEU A N 1
ATOM 739 C CA . LEU A 1 95 ? 27.428 -3.605 -51.609 1.00 69.38 95 LEU A CA 1
ATOM 740 C C . LEU A 1 95 ? 27.217 -3.997 -53.084 1.00 69.38 95 LEU A C 1
ATOM 742 O O . LEU A 1 95 ? 27.783 -3.353 -53.963 1.00 69.38 95 LEU A O 1
ATOM 746 N N . GLU A 1 96 ? 26.404 -5.014 -53.377 1.00 66.69 96 GLU A N 1
ATOM 747 C CA . GLU A 1 96 ? 26.199 -5.519 -54.737 1.00 66.69 96 GLU A CA 1
ATOM 748 C C . GLU A 1 96 ? 25.371 -4.566 -55.627 1.00 66.69 96 GLU A C 1
ATOM 750 O O . GLU A 1 96 ? 25.430 -4.664 -56.849 1.00 66.69 96 GLU A O 1
ATOM 755 N N . HIS A 1 97 ? 24.647 -3.596 -55.047 1.00 61.59 97 HIS A N 1
ATOM 756 C CA . HIS A 1 97 ? 23.754 -2.688 -55.791 1.00 61.59 97 HIS A CA 1
ATOM 757 C C . HIS A 1 97 ? 24.160 -1.202 -55.802 1.00 61.59 97 HIS A C 1
ATOM 759 O O . HIS A 1 97 ? 23.380 -0.360 -56.253 1.00 61.59 97 HIS A O 1
ATOM 765 N N . ILE A 1 98 ? 25.364 -0.840 -55.337 1.00 65.25 98 ILE A N 1
ATOM 766 C CA . ILE A 1 98 ? 25.831 0.554 -55.437 1.00 65.25 98 ILE A CA 1
ATOM 767 C C . ILE A 1 98 ? 26.263 0.842 -56.883 1.00 65.25 98 ILE A C 1
ATOM 769 O O . ILE A 1 98 ? 27.395 0.570 -57.283 1.00 65.25 98 ILE A O 1
ATOM 773 N N . ASP A 1 99 ? 25.344 1.413 -57.664 1.00 65.00 99 ASP A N 1
ATOM 774 C CA . ASP A 1 99 ? 25.593 1.927 -59.011 1.00 65.00 99 ASP A CA 1
ATOM 775 C C . ASP A 1 99 ? 26.600 3.093 -58.972 1.00 65.00 99 ASP A C 1
ATOM 777 O O . ASP A 1 99 ? 26.284 4.236 -58.628 1.00 65.00 99 ASP A O 1
ATOM 781 N N . GLN A 1 100 ? 27.847 2.790 -59.343 1.00 66.75 100 GLN A N 1
ATOM 782 C CA . GLN A 1 100 ? 28.986 3.716 -59.403 1.00 66.75 100 GLN A CA 1
ATOM 783 C C . GLN A 1 100 ? 28.781 4.889 -60.388 1.00 66.75 100 GLN A C 1
ATOM 785 O O . GLN A 1 100 ? 29.585 5.820 -60.412 1.00 66.75 100 GLN A O 1
ATOM 790 N N . ARG A 1 101 ? 27.705 4.897 -61.191 1.00 62.69 101 ARG A N 1
ATOM 791 C CA . ARG A 1 101 ? 27.353 6.010 -62.095 1.00 62.69 101 ARG A CA 1
ATOM 792 C C . ARG A 1 101 ? 26.969 7.299 -61.361 1.00 62.69 101 ARG A C 1
ATOM 794 O O . ARG A 1 101 ? 27.042 8.365 -61.962 1.00 62.69 101 ARG A O 1
ATOM 801 N N . GLN A 1 102 ? 26.559 7.223 -60.093 1.00 62.59 102 GLN A N 1
ATOM 802 C CA . GLN A 1 102 ? 26.056 8.380 -59.335 1.00 62.59 102 GLN A CA 1
ATOM 803 C C . GLN A 1 102 ? 27.169 9.266 -58.738 1.00 62.59 102 GLN A C 1
ATOM 805 O O . GLN A 1 102 ? 26.878 10.356 -58.255 1.00 62.59 102 GLN A O 1
ATOM 810 N N . PHE A 1 103 ? 28.435 8.832 -58.780 1.00 64.88 103 PHE A N 1
ATOM 811 C CA . PHE A 1 103 ? 29.566 9.544 -58.159 1.00 64.88 103 PHE A CA 1
ATOM 812 C C . PHE A 1 103 ? 30.451 10.319 -59.143 1.00 64.88 103 PHE A C 1
ATOM 814 O O . PHE A 1 103 ? 31.477 10.864 -58.743 1.00 64.88 103 PHE A O 1
ATOM 821 N N . VAL A 1 104 ? 30.064 10.400 -60.419 1.00 64.38 104 VAL A N 1
ATOM 822 C CA . VAL A 1 104 ? 30.771 11.215 -61.414 1.00 64.38 104 VAL A CA 1
ATOM 823 C C . VAL A 1 104 ? 29.856 12.348 -61.863 1.00 64.38 104 VAL A C 1
ATOM 825 O O . VAL A 1 104 ? 29.103 12.216 -62.829 1.00 64.38 104 VAL A O 1
ATOM 828 N N . ARG A 1 105 ? 29.916 13.469 -61.145 1.00 56.78 105 ARG A N 1
ATOM 829 C CA . ARG A 1 105 ? 29.502 14.772 -61.659 1.00 56.78 105 ARG A CA 1
ATOM 830 C C . ARG A 1 105 ? 30.379 15.872 -61.092 1.00 56.78 105 ARG A C 1
ATOM 832 O O . ARG A 1 105 ? 30.690 15.792 -59.886 1.00 56.78 105 ARG A O 1
#

Radius of gyration: 36.8 Å; chains: 1; bounding box: 52×32×116 Å

Secondary structure (DSSP, 8-state):
-------TT-HHHHHHHHHHHHHHHHHHHS-TTSSSSSSSS-HHHHHHHHHTTTS---HHHHHHHHHHHHHHHHHHHHHHHHT-----PPPP--GGG--GGGG--